Protein AF-A0A412G797-F1 (afdb_monomer)

Radius of gyration: 27.98 Å; Cα contacts (8 Å, |Δi|>4): 120; chains: 1; bounding box: 58×28×75 Å

Organism: NCBI:txid310298

Secondary structure (DSSP, 8-state):
--SSSGGGG----HHHHHHHHHHHHHHHHTTTEEEHHHHHHHHHHHHGGG--HHHHHIIIIIIIIIIT--EEEETTEEEE-HHHHHHHH-TTHHHHHHHHHHHHHHHHHHHHHHHHHHHHHHHHHHHHHHHHHHHHHSTT-HHHHHHHHHHHHHHHHHHHSHHHHHHHHHHTT--

Sequence (175 aa):
MKMRTIFIYMLLDDLKIKICNDALSYIHRNDDYVRESTLDDYLEKIYKEQYSRKMSYTILDTILIKRYQLIERIGNNITLTHKGIEVACSTDGIKGYIEDLRQKVIDDKKIAKLKIRSTTAATIASVVGVISFFINITSGNNKIKYIFCFIGAFILGVLLSDPAKNLVKRLLKEE

Structure (mmCIF, N/CA/C/O backbone):
data_AF-A0A412G797-F1
#
_entry.id   AF-A0A412G797-F1
#
loop_
_atom_site.group_PDB
_atom_site.id
_atom_site.type_symbol
_atom_site.label_atom_id
_atom_site.label_alt_id
_atom_site.label_comp_id
_atom_site.label_asym_id
_atom_site.label_entity_id
_atom_site.label_seq_id
_atom_site.pdbx_PDB_ins_code
_atom_site.Cartn_x
_atom_site.Cartn_y
_atom_site.Cartn_z
_atom_site.occupancy
_atom_site.B_iso_or_equiv
_atom_site.auth_seq_id
_atom_site.auth_comp_id
_atom_site.auth_asym_id
_atom_site.auth_atom_id
_atom_site.pdbx_PDB_model_num
ATOM 1 N N . MET A 1 1 ? -19.466 -10.520 8.313 1.00 43.00 1 MET A N 1
ATOM 2 C CA . MET A 1 1 ? -18.381 -9.629 7.835 1.00 43.00 1 MET A CA 1
ATOM 3 C C . MET A 1 1 ? -17.119 -9.757 8.710 1.00 43.00 1 MET A C 1
ATOM 5 O O . MET A 1 1 ? -16.758 -8.824 9.412 1.00 43.00 1 MET A O 1
ATOM 9 N N . LYS A 1 2 ? -16.479 -10.941 8.762 1.00 39.00 2 LYS A N 1
ATOM 10 C CA . LYS A 1 2 ? -15.423 -11.238 9.766 1.00 39.00 2 LYS A CA 1
ATOM 11 C C . LYS A 1 2 ? -14.168 -11.960 9.246 1.00 39.00 2 LYS A C 1
ATOM 13 O O . LYS A 1 2 ? -13.271 -12.201 10.038 1.00 39.00 2 LYS A O 1
ATOM 18 N N . MET A 1 3 ? -14.072 -12.251 7.947 1.00 31.78 3 MET A N 1
ATOM 19 C CA . MET A 1 3 ? -12.911 -12.957 7.372 1.00 31.78 3 MET A CA 1
ATOM 20 C C . MET A 1 3 ? -12.169 -12.193 6.265 1.00 31.78 3 MET A C 1
ATOM 22 O O . MET A 1 3 ? -11.087 -12.609 5.876 1.00 31.78 3 MET A O 1
ATOM 26 N N . ARG A 1 4 ? -12.690 -11.057 5.776 1.00 39.12 4 ARG A N 1
ATOM 27 C CA . ARG A 1 4 ? -12.034 -10.304 4.686 1.00 39.12 4 ARG A CA 1
ATOM 28 C C . ARG A 1 4 ? -10.917 -9.370 5.159 1.00 39.12 4 ARG A C 1
ATOM 30 O O . ARG A 1 4 ? -9.999 -9.104 4.402 1.00 39.12 4 ARG A O 1
ATOM 37 N N . THR A 1 5 ? -10.939 -8.929 6.416 1.00 41.84 5 THR A N 1
ATOM 38 C CA . THR A 1 5 ? -9.941 -7.978 6.940 1.00 41.84 5 THR A CA 1
ATOM 39 C C . THR A 1 5 ? -8.617 -8.644 7.338 1.00 41.84 5 THR A C 1
ATOM 41 O O . THR A 1 5 ? -7.605 -7.966 7.453 1.00 41.84 5 THR A O 1
ATOM 44 N N . ILE A 1 6 ? -8.591 -9.970 7.531 1.00 42.91 6 ILE A N 1
ATOM 45 C CA . ILE A 1 6 ? -7.369 -10.699 7.925 1.00 42.91 6 ILE A CA 1
ATOM 46 C C . ILE A 1 6 ? -6.486 -11.014 6.702 1.00 42.91 6 ILE A C 1
ATOM 48 O O . ILE A 1 6 ? -5.271 -11.099 6.829 1.00 42.91 6 ILE A O 1
ATOM 52 N N . PHE A 1 7 ? -7.065 -11.066 5.498 1.00 40.25 7 PHE A N 1
ATOM 53 C CA . PHE A 1 7 ? -6.335 -11.273 4.239 1.00 40.25 7 PHE A CA 1
ATOM 54 C C . PHE A 1 7 ? -5.702 -9.992 3.655 1.00 40.25 7 PHE A C 1
ATOM 56 O O . PHE A 1 7 ? -5.125 -10.031 2.571 1.00 40.25 7 PHE A O 1
ATOM 63 N N . ILE A 1 8 ? -5.791 -8.851 4.354 1.00 44.06 8 ILE A N 1
ATOM 64 C CA . ILE A 1 8 ? -5.314 -7.540 3.864 1.00 44.06 8 ILE A CA 1
ATOM 65 C C . ILE A 1 8 ? -3.778 -7.458 3.783 1.00 44.06 8 ILE A C 1
ATOM 67 O O . ILE A 1 8 ? -3.243 -6.567 3.126 1.00 44.06 8 ILE A O 1
ATOM 71 N N . TYR A 1 9 ? -3.049 -8.434 4.326 1.00 47.03 9 TYR A N 1
ATOM 72 C CA . TYR A 1 9 ? -1.589 -8.501 4.256 1.00 47.03 9 TYR A CA 1
ATOM 73 C C . TYR A 1 9 ? -1.121 -9.889 3.818 1.00 47.03 9 TYR A C 1
ATOM 75 O O . TYR A 1 9 ? -0.424 -10.578 4.554 1.00 47.03 9 TYR A O 1
ATOM 83 N N . MET 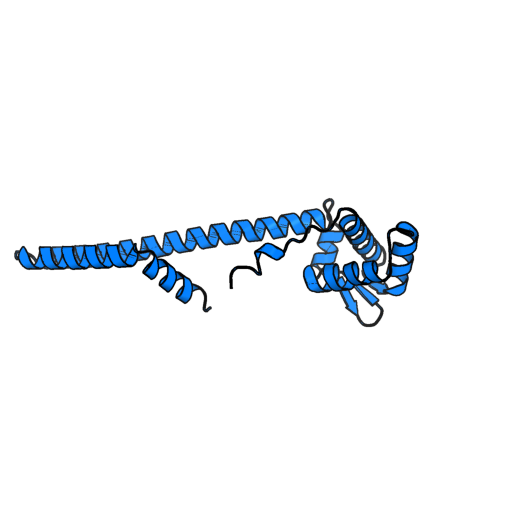A 1 10 ? -1.478 -10.312 2.599 1.00 50.41 10 MET A N 1
ATOM 84 C CA . MET A 1 10 ? -0.587 -11.233 1.886 1.00 50.41 10 MET A CA 1
ATOM 85 C C . MET A 1 10 ? 0.749 -10.493 1.770 1.00 50.41 10 MET A C 1
ATOM 87 O O . MET A 1 10 ? 0.810 -9.487 1.051 1.00 50.41 10 MET A O 1
ATOM 91 N N . LEU A 1 11 ? 1.722 -10.911 2.591 1.00 56.75 11 LEU A N 1
ATOM 92 C CA . LEU A 1 11 ? 3.104 -10.444 2.582 1.00 56.75 11 LEU A CA 1
ATOM 93 C C . LEU A 1 11 ? 3.553 -10.432 1.125 1.00 56.75 11 LEU A C 1
ATOM 95 O O . LEU A 1 11 ? 3.518 -11.466 0.455 1.00 56.75 11 LEU A O 1
ATOM 99 N N . LEU A 1 12 ? 3.885 -9.247 0.616 1.00 68.56 12 LEU A N 1
ATOM 100 C CA . LEU A 1 12 ? 4.684 -9.187 -0.595 1.00 68.56 12 LEU A CA 1
ATOM 101 C C . LEU A 1 12 ? 5.954 -9.980 -0.289 1.00 68.56 12 LEU A C 1
ATOM 103 O O . LEU A 1 12 ? 6.556 -9.782 0.766 1.00 68.56 12 LEU A O 1
ATOM 107 N N . ASP A 1 13 ? 6.300 -10.921 -1.162 1.00 79.88 13 ASP A N 1
ATOM 108 C CA . ASP A 1 13 ? 7.604 -11.564 -1.072 1.00 79.88 13 ASP A CA 1
ATOM 109 C C . ASP A 1 13 ? 8.701 -10.500 -1.250 1.00 79.88 13 ASP A C 1
ATOM 111 O O . ASP A 1 13 ? 8.474 -9.434 -1.835 1.00 79.88 13 ASP A O 1
ATOM 115 N N . ASP A 1 14 ? 9.894 -10.774 -0.721 1.00 82.94 14 ASP A N 1
ATOM 116 C CA . ASP A 1 14 ? 10.999 -9.808 -0.738 1.00 82.94 14 ASP A CA 1
ATOM 117 C C . ASP A 1 14 ? 11.336 -9.340 -2.161 1.00 82.94 14 ASP A C 1
ATOM 119 O O . ASP A 1 14 ? 11.735 -8.194 -2.370 1.00 82.94 14 ASP A O 1
ATOM 123 N N . LEU A 1 15 ? 11.123 -10.207 -3.156 1.00 85.75 15 LEU A N 1
ATOM 124 C CA . LEU A 1 15 ? 11.290 -9.879 -4.567 1.00 85.75 15 LEU A CA 1
ATOM 125 C C . LEU A 1 15 ? 10.287 -8.811 -5.027 1.00 85.75 15 LEU A C 1
ATOM 127 O O . LEU A 1 15 ? 10.696 -7.803 -5.597 1.00 85.75 15 LEU A O 1
ATOM 131 N N . LYS A 1 16 ? 8.987 -8.975 -4.757 1.00 87.38 16 LYS A N 1
ATOM 132 C CA . LYS A 1 16 ? 7.970 -7.970 -5.101 1.00 87.38 16 LYS A CA 1
ATOM 133 C C . LYS A 1 16 ? 8.209 -6.657 -4.377 1.00 87.38 16 LYS A C 1
ATOM 135 O O . LYS A 1 16 ? 7.978 -5.617 -4.981 1.00 87.38 16 LYS A O 1
ATOM 140 N N . ILE A 1 17 ? 8.669 -6.686 -3.123 1.00 88.19 17 ILE A N 1
ATOM 141 C CA . ILE A 1 17 ? 9.018 -5.463 -2.382 1.00 88.19 17 ILE A CA 1
ATOM 142 C C . ILE A 1 17 ? 10.139 -4.713 -3.107 1.00 88.19 17 ILE A C 1
ATOM 144 O O . ILE A 1 17 ? 9.998 -3.518 -3.358 1.00 88.19 17 ILE A O 1
ATOM 148 N N . LYS A 1 18 ? 11.213 -5.414 -3.492 1.00 89.31 18 LYS A N 1
ATOM 149 C CA . LYS A 1 18 ? 12.323 -4.817 -4.249 1.00 89.31 18 LYS A CA 1
ATOM 150 C C . LYS A 1 18 ? 11.856 -4.233 -5.578 1.00 89.31 18 LYS A C 1
ATOM 152 O O . LYS A 1 18 ? 12.109 -3.064 -5.840 1.00 89.31 18 LYS A O 1
ATOM 157 N N . ILE A 1 19 ? 11.092 -4.997 -6.358 1.00 90.69 19 ILE A N 1
ATOM 158 C CA . ILE A 1 19 ? 10.574 -4.528 -7.648 1.00 90.69 19 ILE A CA 1
ATOM 159 C C . ILE A 1 19 ? 9.649 -3.312 -7.469 1.00 90.69 19 ILE A C 1
ATOM 161 O O . ILE A 1 19 ? 9.728 -2.373 -8.253 1.00 90.69 19 ILE A O 1
ATOM 165 N N . CYS A 1 20 ? 8.788 -3.294 -6.445 1.00 91.56 20 CYS A N 1
ATOM 166 C CA . CYS A 1 20 ? 7.939 -2.135 -6.153 1.00 91.56 20 CYS A CA 1
ATOM 167 C C . CYS A 1 20 ? 8.777 -0.893 -5.830 1.00 91.56 20 CYS A C 1
ATOM 169 O O . CYS A 1 20 ? 8.499 0.177 -6.362 1.00 91.56 20 CYS A O 1
ATOM 171 N N . ASN A 1 21 ? 9.800 -1.031 -4.982 1.00 92.00 21 ASN A N 1
ATOM 172 C CA . ASN A 1 21 ? 10.685 0.079 -4.631 1.00 92.00 21 ASN A CA 1
ATOM 173 C C . ASN A 1 21 ? 11.451 0.602 -5.849 1.00 92.00 21 ASN A C 1
ATOM 175 O O . ASN A 1 21 ? 11.522 1.815 -6.042 1.00 92.00 21 ASN A O 1
ATOM 179 N N . ASP A 1 22 ? 11.971 -0.288 -6.693 1.00 92.62 22 ASP A N 1
ATOM 180 C CA . ASP A 1 22 ? 12.676 0.107 -7.913 1.00 92.62 22 ASP A CA 1
ATOM 181 C C . ASP A 1 22 ? 11.737 0.773 -8.916 1.00 92.62 22 ASP A C 1
ATOM 183 O O . ASP A 1 22 ? 12.110 1.769 -9.530 1.00 92.62 22 ASP A O 1
ATOM 187 N N . ALA A 1 23 ? 10.501 0.283 -9.044 1.00 92.38 23 ALA A N 1
ATOM 188 C CA . ALA A 1 23 ? 9.498 0.895 -9.904 1.00 92.38 23 ALA A CA 1
ATOM 189 C C . ALA A 1 23 ? 9.149 2.316 -9.443 1.00 92.38 23 ALA A C 1
ATOM 191 O O . ALA A 1 23 ? 9.199 3.250 -10.240 1.00 92.38 23 ALA A O 1
ATOM 192 N N . LEU A 1 24 ? 8.851 2.496 -8.152 1.00 93.69 24 LEU A N 1
ATOM 193 C CA . LEU A 1 24 ? 8.555 3.808 -7.570 1.00 93.69 24 LEU A CA 1
ATOM 194 C C . LEU A 1 24 ? 9.749 4.760 -7.708 1.00 93.69 24 LEU A C 1
ATOM 196 O O . LEU A 1 24 ? 9.582 5.893 -8.149 1.00 93.69 24 LEU A O 1
ATOM 200 N N . SER A 1 25 ? 10.960 4.278 -7.415 1.00 93.31 25 SER A N 1
ATOM 201 C CA . SER A 1 25 ? 12.196 5.056 -7.560 1.00 93.31 25 SER A CA 1
ATOM 202 C C . SER A 1 25 ? 12.451 5.463 -9.008 1.00 93.31 25 SER A C 1
ATOM 204 O O . SER A 1 25 ? 12.901 6.577 -9.267 1.00 93.31 25 SER A O 1
ATOM 206 N N . TYR A 1 26 ? 12.188 4.566 -9.960 1.00 93.56 26 TYR A N 1
ATOM 207 C CA . TYR A 1 26 ? 12.363 4.845 -11.378 1.00 93.56 26 TYR A CA 1
ATOM 208 C C . TYR A 1 26 ? 11.383 5.912 -11.853 1.00 93.56 26 TYR A C 1
ATOM 210 O O . TYR A 1 26 ? 11.809 6.866 -12.497 1.00 93.56 26 TYR A O 1
ATOM 218 N N . ILE A 1 27 ? 10.099 5.792 -11.504 1.00 92.81 27 ILE A N 1
ATOM 219 C CA . ILE A 1 27 ? 9.092 6.797 -11.865 1.00 92.81 27 ILE A CA 1
ATOM 220 C C . ILE A 1 27 ? 9.469 8.153 -11.255 1.00 92.81 27 ILE A C 1
ATOM 222 O O . ILE A 1 27 ? 9.494 9.149 -11.972 1.00 92.81 27 ILE A O 1
ATOM 226 N N . HIS A 1 28 ? 9.873 8.172 -9.980 1.00 93.12 28 HIS A N 1
ATOM 227 C CA . HIS A 1 28 ? 10.252 9.406 -9.294 1.00 93.12 28 HIS A CA 1
ATOM 228 C C . HIS A 1 28 ? 11.451 10.119 -9.930 1.00 93.12 28 HIS A C 1
ATOM 230 O O . HIS A 1 28 ? 11.458 11.334 -10.093 1.00 93.12 28 HIS A O 1
ATOM 236 N N . ARG A 1 29 ? 12.468 9.359 -10.355 1.00 92.25 29 ARG A N 1
ATOM 237 C CA . ARG A 1 29 ? 13.657 9.913 -11.028 1.00 92.25 29 ARG A CA 1
ATOM 238 C C . ARG A 1 29 ? 13.391 10.422 -12.446 1.00 92.25 29 ARG A C 1
ATOM 240 O O . ARG A 1 29 ? 14.274 11.059 -13.010 1.00 92.25 29 ARG A O 1
ATOM 247 N N . ASN A 1 30 ? 12.238 10.104 -13.029 1.00 91.81 30 ASN A N 1
ATOM 248 C CA . ASN A 1 30 ? 11.842 10.511 -14.377 1.00 91.81 30 ASN A CA 1
ATOM 249 C C . ASN A 1 30 ? 10.623 11.450 -14.314 1.00 91.81 30 ASN A C 1
ATOM 251 O O . ASN A 1 30 ? 9.644 11.253 -15.034 1.00 91.81 30 ASN A O 1
ATOM 255 N N . ASP A 1 31 ? 10.684 12.441 -13.420 1.00 86.25 31 ASP A N 1
ATOM 256 C CA . ASP A 1 31 ? 9.694 13.517 -13.263 1.00 86.25 31 ASP A CA 1
ATOM 257 C C . ASP A 1 31 ? 8.255 13.030 -13.021 1.00 86.25 31 ASP A C 1
ATOM 259 O O . ASP A 1 31 ? 7.285 13.610 -13.510 1.00 86.25 31 ASP A O 1
ATOM 263 N N . ASP A 1 32 ? 8.115 11.930 -12.277 1.00 84.25 32 ASP A N 1
ATOM 264 C CA . ASP A 1 32 ? 6.838 11.326 -11.896 1.00 84.25 32 ASP A CA 1
ATOM 265 C C . ASP A 1 32 ? 5.916 10.975 -13.085 1.00 84.25 32 ASP A C 1
ATOM 267 O O . ASP A 1 32 ? 4.711 10.805 -12.895 1.00 84.25 32 ASP A O 1
ATOM 271 N N . TYR A 1 33 ? 6.438 10.843 -14.312 1.00 88.00 33 TYR A N 1
ATOM 272 C CA . TYR A 1 33 ? 5.627 10.565 -15.502 1.00 88.00 33 TYR A CA 1
ATOM 273 C C . TYR A 1 33 ? 6.357 9.687 -16.523 1.00 88.00 33 TYR A C 1
ATOM 275 O O . TYR A 1 33 ? 7.197 10.139 -17.299 1.00 88.00 33 TYR A O 1
ATOM 283 N N . VAL A 1 34 ? 6.004 8.401 -16.560 1.00 93.12 34 VAL A N 1
ATOM 284 C CA . VAL A 1 34 ? 6.744 7.385 -17.323 1.00 93.12 34 VAL A CA 1
ATOM 285 C C . VAL A 1 34 ? 5.805 6.523 -18.159 1.00 93.12 34 VAL A C 1
ATOM 287 O O . VAL A 1 34 ? 4.761 6.093 -17.681 1.00 93.12 34 VAL A O 1
ATOM 290 N N . ARG A 1 35 ? 6.186 6.197 -19.402 1.00 93.38 35 ARG A N 1
ATOM 291 C CA . ARG A 1 35 ? 5.466 5.190 -20.207 1.00 93.38 35 ARG A CA 1
ATOM 292 C C . ARG A 1 35 ? 5.554 3.813 -19.558 1.00 93.38 35 ARG A C 1
ATOM 294 O O . ARG A 1 35 ? 6.653 3.346 -19.270 1.00 93.38 35 ARG A O 1
ATOM 301 N N . GLU A 1 36 ? 4.425 3.121 -19.437 1.00 90.38 36 GLU A N 1
ATOM 302 C CA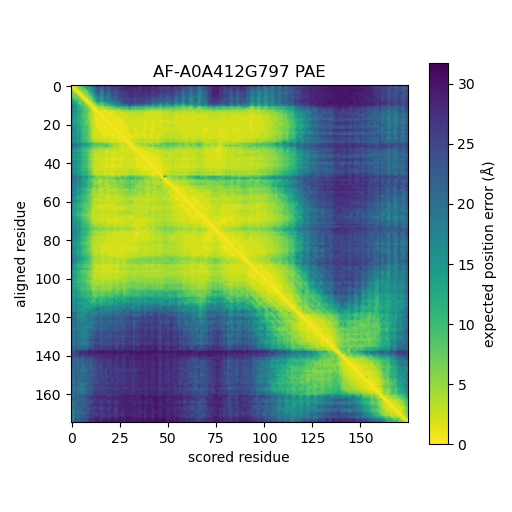 . GLU A 1 36 ? 4.358 1.783 -18.833 1.00 90.38 36 GLU A CA 1
ATOM 303 C C . GLU A 1 36 ? 5.322 0.796 -19.497 1.00 90.38 36 GLU A C 1
ATOM 305 O O . GLU A 1 36 ? 6.068 0.116 -18.803 1.00 90.38 36 GLU A O 1
ATOM 310 N N . SER A 1 37 ? 5.403 0.804 -20.831 1.00 90.12 37 SER A N 1
ATOM 311 C CA . SER A 1 37 ? 6.342 -0.050 -21.567 1.00 90.12 37 SER A CA 1
ATOM 312 C C . SER A 1 37 ? 7.802 0.219 -21.194 1.00 90.12 37 SER A C 1
ATOM 314 O O . SER A 1 37 ? 8.596 -0.703 -21.100 1.00 90.12 37 SER A O 1
ATOM 316 N N . THR A 1 38 ? 8.163 1.481 -20.954 1.00 91.75 38 THR A N 1
ATOM 317 C CA . THR A 1 38 ? 9.530 1.863 -20.576 1.00 91.75 38 THR A CA 1
ATOM 318 C C . THR A 1 38 ? 9.859 1.418 -19.152 1.00 91.75 38 THR A C 1
ATOM 320 O O . THR A 1 38 ? 10.982 0.991 -18.888 1.00 91.75 38 THR A O 1
ATOM 323 N N . LEU A 1 39 ? 8.882 1.482 -18.244 1.00 91.00 39 LEU A N 1
ATOM 324 C CA . LEU A 1 39 ? 9.024 0.940 -16.897 1.00 91.00 39 LEU A CA 1
ATOM 325 C C . LEU A 1 39 ? 9.148 -0.592 -16.922 1.00 91.00 39 LEU A C 1
ATOM 327 O O . LEU A 1 39 ? 10.010 -1.142 -16.241 1.00 91.00 39 LEU A O 1
ATOM 331 N N . ASP A 1 40 ? 8.334 -1.269 -17.730 1.00 89.62 40 ASP A N 1
ATOM 332 C CA . ASP A 1 40 ? 8.397 -2.721 -17.906 1.00 89.62 40 ASP A CA 1
ATOM 333 C C . ASP A 1 40 ? 9.751 -3.167 -18.468 1.00 89.62 40 ASP A C 1
ATOM 335 O O . ASP A 1 40 ? 10.377 -4.055 -17.892 1.00 89.62 40 ASP A O 1
ATOM 339 N N . ASP A 1 41 ? 10.251 -2.505 -19.517 1.00 90.62 41 ASP A N 1
ATOM 340 C CA . ASP A 1 41 ? 11.567 -2.789 -20.105 1.00 90.62 41 ASP A CA 1
ATOM 341 C C . ASP A 1 41 ? 12.698 -2.610 -19.073 1.00 90.62 41 ASP A C 1
ATOM 343 O O . ASP A 1 41 ? 13.652 -3.395 -19.017 1.00 90.62 41 ASP A O 1
ATOM 347 N N . TYR A 1 42 ? 12.602 -1.576 -18.229 1.00 91.81 42 TYR A N 1
ATOM 348 C CA . TYR A 1 42 ? 13.555 -1.322 -17.148 1.00 91.81 42 TYR A CA 1
ATOM 349 C C . TYR A 1 42 ? 13.551 -2.449 -16.107 1.00 91.81 42 TYR A C 1
ATOM 351 O O . TYR A 1 42 ? 14.614 -2.970 -15.752 1.00 91.81 42 TYR A O 1
ATOM 359 N N . LEU A 1 43 ? 12.368 -2.856 -15.644 1.00 91.19 43 LEU A N 1
ATOM 360 C CA . LEU A 1 43 ? 12.228 -3.918 -14.650 1.00 91.19 43 LEU A CA 1
ATOM 361 C C . LEU A 1 43 ? 12.639 -5.281 -15.222 1.00 91.19 43 LEU A C 1
ATOM 363 O O . LEU A 1 43 ? 13.355 -6.030 -14.556 1.00 91.19 43 LEU A O 1
ATOM 367 N N . GLU A 1 44 ? 12.286 -5.581 -16.471 1.00 90.12 44 GLU A N 1
ATOM 368 C CA . GLU A 1 44 ? 12.711 -6.800 -17.165 1.00 90.12 44 GLU A CA 1
ATOM 369 C C . GLU A 1 44 ? 14.237 -6.860 -17.310 1.00 90.12 44 GLU A C 1
ATOM 371 O O . GLU A 1 44 ? 14.846 -7.909 -17.092 1.00 90.12 44 GLU A O 1
ATOM 376 N N . LYS A 1 45 ? 14.899 -5.729 -17.576 1.00 90.69 45 LYS A N 1
ATOM 377 C CA . LYS A 1 45 ? 16.364 -5.673 -17.673 1.00 90.69 45 LYS A CA 1
ATOM 378 C C . LYS A 1 45 ? 17.070 -5.992 -16.352 1.00 90.69 45 LYS A C 1
ATOM 380 O O . LYS A 1 45 ? 18.128 -6.628 -16.379 1.00 90.69 45 LYS A O 1
ATOM 385 N N . ILE A 1 46 ? 16.518 -5.545 -15.223 1.00 91.19 46 ILE A N 1
ATOM 386 C CA . ILE A 1 46 ? 17.103 -5.752 -13.886 1.00 91.19 46 ILE A CA 1
ATOM 387 C C . ILE A 1 46 ? 16.804 -7.157 -13.367 1.00 91.19 46 ILE A C 1
ATOM 389 O O . ILE A 1 46 ? 17.686 -7.814 -12.816 1.00 91.19 46 ILE A O 1
ATOM 393 N N . TYR A 1 47 ? 15.574 -7.624 -13.561 1.00 88.25 47 TYR A N 1
ATOM 394 C CA . TYR A 1 47 ? 15.065 -8.821 -12.900 1.00 88.25 47 TYR A CA 1
ATOM 395 C C . TYR A 1 47 ? 14.949 -10.045 -13.820 1.00 88.25 47 TYR A C 1
ATOM 397 O O . TYR A 1 47 ? 14.707 -11.136 -13.309 1.00 88.25 47 TYR A O 1
ATOM 405 N N . LYS A 1 48 ? 15.170 -9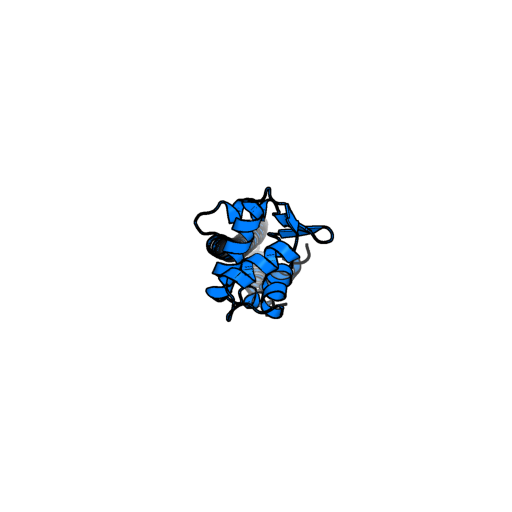.893 -15.136 1.00 81.88 48 LYS A N 1
ATOM 406 C CA . LYS A 1 48 ? 15.281 -10.939 -16.176 1.00 81.88 48 LYS A CA 1
ATOM 407 C C . LYS A 1 48 ? 14.479 -12.212 -15.879 1.00 81.88 48 LYS A C 1
ATOM 409 O O . LYS A 1 48 ? 13.269 -12.231 -16.041 1.00 81.88 48 LYS A O 1
ATOM 414 N N . GLU A 1 49 ? 15.155 -13.266 -15.410 1.00 79.75 49 GLU A N 1
ATOM 415 C CA . GLU A 1 49 ? 14.608 -14.612 -15.176 1.00 79.75 49 GLU A CA 1
ATOM 416 C C . GLU A 1 49 ? 13.534 -14.667 -14.077 1.00 79.75 49 GLU A C 1
ATOM 418 O O . GLU A 1 49 ? 12.725 -15.591 -14.035 1.00 79.75 49 GLU A O 1
ATOM 423 N N . GLN A 1 50 ? 13.510 -13.676 -13.186 1.00 79.62 50 GLN A N 1
ATOM 424 C CA . GLN A 1 50 ? 12.559 -13.562 -12.079 1.00 79.62 50 GLN A CA 1
ATOM 425 C C . GLN A 1 50 ? 11.377 -12.646 -12.422 1.00 79.62 50 GLN A C 1
ATOM 427 O O . GLN A 1 50 ? 10.381 -12.614 -11.692 1.00 79.62 50 GLN A O 1
ATOM 432 N N . TYR A 1 51 ? 11.468 -11.904 -13.530 1.00 79.81 51 TYR A N 1
ATOM 433 C CA . TYR A 1 51 ? 10.439 -10.979 -13.979 1.00 79.81 51 TYR A CA 1
ATOM 434 C C . TYR A 1 51 ? 9.687 -11.557 -15.166 1.00 79.81 51 TYR A C 1
ATOM 436 O O . TYR A 1 51 ? 10.234 -11.813 -16.230 1.00 79.81 51 TYR A O 1
ATOM 444 N N . SER A 1 52 ? 8.388 -11.760 -14.982 1.00 80.56 52 SER A N 1
ATOM 445 C CA . SER A 1 52 ? 7.492 -12.151 -16.065 1.00 80.56 52 SER A CA 1
ATOM 446 C C . SER A 1 52 ? 6.489 -11.039 -16.324 1.00 80.56 52 SER A C 1
ATOM 448 O O . SER A 1 52 ? 6.135 -10.293 -15.413 1.00 80.56 52 SER A O 1
ATOM 450 N N . ARG A 1 53 ? 5.913 -10.990 -17.528 1.00 74.75 53 ARG A N 1
ATOM 451 C CA . ARG A 1 53 ? 4.791 -10.076 -17.822 1.00 74.75 53 ARG A CA 1
ATOM 452 C C . ARG A 1 53 ? 3.626 -10.224 -16.837 1.00 74.75 53 ARG A C 1
ATOM 454 O O . ARG A 1 53 ? 2.981 -9.249 -16.469 1.00 74.75 53 ARG A O 1
ATOM 461 N N . LYS A 1 54 ? 3.378 -11.445 -16.349 1.00 81.69 54 LYS A N 1
ATOM 462 C CA . LYS A 1 54 ? 2.377 -11.700 -15.302 1.00 81.69 54 LYS A CA 1
ATOM 463 C C . LYS A 1 54 ? 2.763 -11.047 -13.968 1.00 81.69 54 LYS A C 1
ATOM 465 O O . LYS A 1 54 ? 1.890 -10.559 -13.249 1.00 81.69 54 LYS A O 1
ATOM 470 N N . MET A 1 55 ? 4.055 -11.039 -13.638 1.00 79.56 55 MET A N 1
ATOM 471 C CA . MET A 1 55 ? 4.596 -10.357 -12.463 1.00 79.56 55 MET A CA 1
ATOM 472 C C . MET A 1 55 ? 4.474 -8.837 -12.601 1.00 79.56 55 MET A C 1
ATOM 474 O O . MET A 1 55 ? 3.997 -8.215 -11.657 1.00 79.56 55 MET A O 1
ATOM 478 N N . SER A 1 56 ? 4.796 -8.267 -13.772 1.00 81.06 56 SER A N 1
ATOM 479 C CA . SER A 1 56 ? 4.578 -6.839 -14.072 1.00 81.06 56 SER A CA 1
ATOM 480 C C . SER A 1 56 ? 3.140 -6.426 -13.763 1.00 81.06 56 SER A C 1
ATOM 482 O O . SER A 1 56 ? 2.904 -5.602 -12.880 1.00 81.06 56 SER A O 1
ATOM 484 N N . TYR A 1 57 ? 2.165 -7.098 -14.383 1.00 81.56 57 TYR A N 1
ATOM 485 C CA . TYR A 1 57 ? 0.748 -6.802 -14.171 1.00 81.56 57 TYR A CA 1
ATOM 486 C C . TYR A 1 57 ? 0.344 -6.912 -12.693 1.00 81.56 57 TYR A C 1
ATOM 488 O O . TYR A 1 57 ? -0.400 -6.087 -12.165 1.00 81.56 57 TYR A O 1
ATOM 496 N N . THR A 1 58 ? 0.856 -7.924 -11.989 1.00 84.62 58 THR A N 1
ATOM 497 C CA . THR A 1 58 ? 0.583 -8.090 -10.555 1.00 84.62 58 THR A CA 1
ATOM 498 C C . THR A 1 58 ? 1.139 -6.916 -9.743 1.00 84.62 58 THR A C 1
ATOM 500 O O . THR A 1 58 ? 0.489 -6.441 -8.815 1.00 84.62 58 THR A O 1
ATOM 503 N N . ILE A 1 59 ? 2.326 -6.424 -10.084 1.00 86.44 59 ILE A N 1
ATOM 504 C CA . ILE A 1 59 ? 2.984 -5.335 -9.363 1.00 86.44 59 ILE A CA 1
ATOM 505 C C . ILE A 1 59 ? 2.329 -3.995 -9.678 1.00 86.44 59 ILE A C 1
ATOM 507 O O . ILE A 1 59 ? 1.892 -3.307 -8.758 1.00 86.44 59 ILE A O 1
ATOM 511 N N . LEU A 1 60 ? 2.194 -3.645 -10.953 1.00 86.06 60 LEU A N 1
ATOM 512 C CA . LEU A 1 60 ? 1.657 -2.352 -11.357 1.00 86.06 60 LEU A CA 1
ATOM 513 C C . LEU A 1 60 ? 0.158 -2.257 -11.051 1.00 86.06 60 LEU A C 1
ATOM 515 O O . LEU A 1 60 ? -0.263 -1.417 -10.260 1.00 86.06 60 LEU A O 1
ATOM 519 N N . ASP A 1 61 ? -0.654 -3.158 -11.603 1.00 85.62 61 ASP A N 1
ATOM 520 C CA . ASP A 1 61 ? -2.113 -3.053 -11.516 1.00 85.62 61 ASP A CA 1
ATOM 521 C C . ASP A 1 61 ? -2.652 -3.515 -10.157 1.00 85.62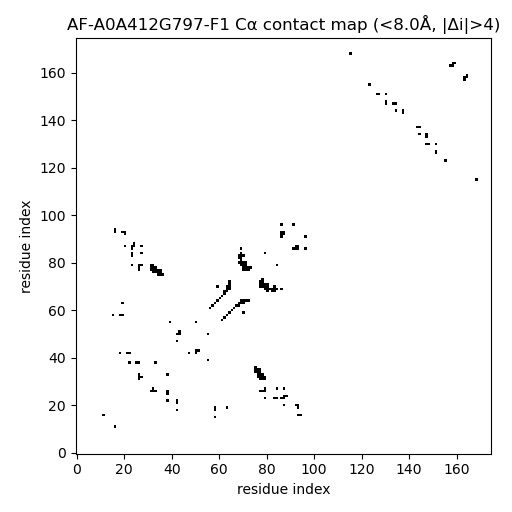 61 ASP A C 1
ATOM 523 O O . ASP A 1 61 ? -3.447 -2.822 -9.519 1.00 85.62 61 ASP A O 1
ATOM 527 N N . THR A 1 62 ? -2.213 -4.677 -9.667 1.00 84.62 62 THR A N 1
ATOM 528 C CA . THR A 1 62 ? -2.797 -5.236 -8.436 1.00 84.62 62 THR A CA 1
ATOM 529 C C . THR A 1 62 ? -2.222 -4.594 -7.175 1.00 84.62 62 THR A C 1
ATOM 531 O O . THR A 1 62 ? -2.977 -4.295 -6.249 1.00 84.62 62 THR A O 1
ATOM 534 N N . ILE A 1 63 ? -0.905 -4.387 -7.109 1.00 86.69 63 ILE A N 1
ATOM 535 C CA . ILE A 1 63 ? -0.235 -3.910 -5.893 1.00 86.69 63 ILE A CA 1
ATOM 536 C C . ILE A 1 63 ? -0.205 -2.379 -5.851 1.00 86.69 63 ILE A C 1
ATOM 538 O O . ILE A 1 63 ? -0.781 -1.790 -4.934 1.00 86.69 63 ILE A O 1
ATOM 542 N N . LEU A 1 64 ? 0.438 -1.735 -6.826 1.00 88.81 64 LEU A N 1
ATOM 543 C CA . LEU A 1 64 ? 0.711 -0.299 -6.776 1.00 88.81 64 LEU A CA 1
ATOM 544 C C . LEU A 1 64 ? -0.524 0.555 -7.096 1.00 88.81 64 LEU A C 1
ATOM 546 O O . LEU A 1 64 ? -0.756 1.528 -6.384 1.00 88.81 64 LEU A O 1
ATOM 550 N N . ILE A 1 65 ? -1.349 0.177 -8.080 1.00 88.69 65 ILE A N 1
ATOM 551 C CA . ILE A 1 65 ? -2.585 0.907 -8.421 1.00 88.69 65 ILE A CA 1
ATOM 552 C C . ILE A 1 65 ? -3.719 0.526 -7.464 1.00 88.69 65 ILE A C 1
ATOM 554 O O . ILE A 1 65 ? -4.197 1.350 -6.688 1.00 88.69 65 ILE A O 1
ATOM 558 N N . LYS A 1 66 ? -4.180 -0.730 -7.497 1.00 86.94 66 LYS A N 1
ATOM 559 C CA . LYS A 1 66 ? -5.442 -1.105 -6.836 1.00 86.94 66 LYS A CA 1
ATOM 560 C C . LYS A 1 66 ? -5.339 -1.205 -5.321 1.00 86.94 66 LYS A C 1
ATOM 562 O O . LYS A 1 66 ? -6.266 -0.803 -4.622 1.00 86.94 66 LYS A O 1
ATOM 567 N N . ARG A 1 67 ? -4.258 -1.794 -4.804 1.00 84.19 67 ARG A N 1
ATOM 568 C CA . ARG A 1 67 ? -4.156 -2.113 -3.373 1.00 84.19 67 ARG A CA 1
ATOM 569 C C . ARG A 1 67 ? -3.620 -0.955 -2.548 1.00 84.19 67 ARG A C 1
ATOM 571 O O . ARG A 1 67 ? -4.186 -0.675 -1.495 1.00 84.19 67 ARG A O 1
ATOM 578 N N . TYR A 1 68 ? -2.538 -0.327 -2.998 1.00 86.81 68 TYR A N 1
ATOM 579 C CA . TYR A 1 68 ? -1.872 0.733 -2.240 1.00 86.81 68 TYR A CA 1
ATOM 580 C C . TYR A 1 68 ? -2.067 2.134 -2.826 1.00 86.81 68 TYR A C 1
ATOM 582 O O . TYR A 1 68 ? -1.796 3.101 -2.119 1.00 86.81 68 TYR A O 1
ATOM 590 N N . GLN A 1 69 ? -2.587 2.259 -4.055 1.00 91.25 69 GLN A N 1
ATOM 591 C CA . GLN A 1 69 ? -2.858 3.548 -4.710 1.00 91.25 69 GLN A CA 1
ATOM 592 C C . GLN A 1 69 ? -1.636 4.484 -4.702 1.00 91.25 69 GLN A C 1
ATOM 594 O O . GLN A 1 69 ? -1.743 5.682 -4.439 1.00 91.25 69 GLN A O 1
ATOM 599 N N . LEU A 1 70 ? -0.452 3.913 -4.928 1.00 93.06 70 LEU A N 1
ATOM 600 C CA . LEU A 1 70 ? 0.823 4.632 -4.972 1.00 93.06 70 LEU A CA 1
ATOM 601 C C . LEU A 1 70 ? 1.113 5.178 -6.367 1.00 93.06 70 LEU A C 1
ATOM 603 O O . LEU A 1 70 ? 1.833 6.159 -6.500 1.00 93.06 70 LEU A O 1
ATOM 607 N N . ILE A 1 71 ? 0.546 4.558 -7.399 1.00 93.56 71 ILE A N 1
ATOM 608 C CA . ILE A 1 71 ? 0.677 5.013 -8.781 1.00 93.56 71 ILE A CA 1
ATOM 609 C C . ILE A 1 71 ? -0.700 5.106 -9.432 1.00 93.56 71 ILE A C 1
ATOM 611 O O . ILE A 1 71 ? -1.630 4.392 -9.050 1.00 93.56 71 ILE A O 1
ATOM 615 N N . GLU A 1 72 ? -0.802 5.943 -10.453 1.00 93.25 72 GLU A N 1
ATOM 616 C CA . GLU A 1 72 ? -1.978 6.097 -11.301 1.00 93.25 72 GLU A CA 1
ATOM 617 C C . GLU A 1 72 ? -1.602 5.880 -12.763 1.00 93.25 72 GLU A C 1
ATOM 619 O O . GLU A 1 72 ? -0.517 6.259 -13.205 1.00 93.25 72 GLU A O 1
ATOM 624 N N . ARG A 1 73 ? -2.509 5.262 -13.525 1.00 92.00 73 ARG A N 1
ATOM 625 C CA . ARG A 1 73 ? -2.345 5.062 -14.967 1.00 92.00 73 ARG A CA 1
ATOM 626 C C . ARG A 1 73 ? -3.149 6.117 -15.722 1.00 92.00 73 ARG A C 1
ATOM 628 O O . ARG A 1 73 ? -4.368 6.183 -15.582 1.00 92.00 73 ARG A O 1
ATOM 635 N N . ILE A 1 74 ? -2.470 6.889 -16.565 1.00 90.81 74 ILE A N 1
ATOM 636 C CA . ILE A 1 74 ? -3.048 7.907 -17.447 1.00 90.81 74 ILE A CA 1
ATOM 637 C C . ILE A 1 74 ? -2.726 7.514 -18.892 1.00 90.81 74 ILE A C 1
ATOM 639 O O . ILE A 1 74 ? -1.639 7.776 -19.410 1.00 90.81 74 ILE A O 1
ATOM 643 N N . GLY A 1 75 ? -3.675 6.842 -19.549 1.00 89.62 75 GLY A N 1
ATOM 644 C CA . GLY A 1 75 ? -3.450 6.251 -20.870 1.00 89.62 75 GLY A CA 1
ATOM 645 C C . GLY A 1 75 ? -2.352 5.186 -20.817 1.00 89.62 75 GLY A C 1
ATOM 646 O O . GLY A 1 75 ? -2.473 4.218 -20.072 1.00 89.62 75 GLY A O 1
ATOM 647 N N . ASN A 1 76 ? -1.280 5.389 -21.588 1.00 90.06 76 ASN A N 1
ATOM 648 C CA . ASN A 1 76 ? -0.105 4.505 -21.610 1.00 90.06 76 ASN A CA 1
ATOM 649 C C . ASN A 1 76 ? 1.001 4.944 -20.632 1.00 90.06 76 ASN A C 1
ATOM 651 O O . ASN A 1 76 ? 2.093 4.374 -20.644 1.00 90.06 76 ASN A O 1
ATOM 655 N N . ASN A 1 77 ? 0.746 5.982 -19.836 1.00 92.06 77 ASN A N 1
ATOM 656 C CA . ASN A 1 77 ? 1.691 6.529 -18.873 1.00 92.06 77 ASN A CA 1
ATOM 657 C C . ASN A 1 77 ? 1.277 6.176 -17.445 1.00 92.06 77 ASN A C 1
ATOM 659 O O . ASN A 1 77 ? 0.102 5.959 -17.149 1.00 92.06 77 ASN A O 1
ATOM 663 N N . ILE A 1 78 ? 2.265 6.143 -16.566 1.00 93.00 78 ILE A N 1
ATOM 664 C CA . ILE A 1 78 ? 2.153 5.895 -15.139 1.00 93.00 78 ILE A CA 1
ATOM 665 C C . ILE A 1 78 ? 2.744 7.102 -14.418 1.00 93.00 78 ILE A C 1
ATOM 667 O O . ILE A 1 78 ? 3.806 7.597 -14.797 1.00 93.00 78 ILE A O 1
ATOM 671 N N . THR A 1 79 ? 2.058 7.553 -13.374 1.00 94.44 79 THR A N 1
ATOM 672 C CA . THR A 1 79 ? 2.491 8.651 -12.509 1.00 94.44 79 THR A CA 1
ATOM 673 C C . THR A 1 79 ? 2.410 8.263 -11.039 1.00 94.44 79 THR A C 1
ATOM 675 O O . THR A 1 79 ? 1.641 7.365 -10.685 1.00 94.44 79 THR A O 1
ATOM 678 N N . LEU A 1 80 ? 3.214 8.893 -10.180 1.00 93.75 80 LEU A N 1
ATOM 679 C CA . LEU A 1 80 ? 3.111 8.702 -8.734 1.00 93.75 80 LEU A CA 1
ATOM 680 C C . LEU A 1 80 ? 1.956 9.526 -8.168 1.00 93.75 80 LEU A C 1
ATOM 682 O O . LEU A 1 80 ? 1.765 10.690 -8.508 1.00 93.75 80 LEU A O 1
ATOM 686 N N . THR A 1 81 ? 1.209 8.939 -7.237 1.00 93.88 81 THR A N 1
ATOM 687 C CA . THR A 1 81 ? 0.299 9.718 -6.390 1.00 93.88 81 THR A CA 1
ATOM 688 C C . THR A 1 81 ? 1.098 10.458 -5.320 1.00 93.88 81 THR A C 1
ATOM 690 O O . THR A 1 81 ? 2.257 10.135 -5.067 1.00 93.88 81 THR A O 1
ATOM 693 N N . HIS A 1 82 ? 0.465 11.382 -4.591 1.00 91.38 82 HIS A N 1
ATOM 694 C CA . HIS A 1 82 ? 1.098 12.024 -3.428 1.00 91.38 82 HIS A CA 1
ATOM 695 C C . HIS A 1 82 ? 1.685 10.998 -2.439 1.00 91.38 82 HIS A C 1
ATOM 697 O O . HIS A 1 82 ? 2.804 11.150 -1.962 1.00 91.38 82 HIS A O 1
ATOM 703 N N . LYS A 1 83 ? 0.954 9.903 -2.185 1.00 91.00 83 LYS A N 1
ATOM 704 C CA . LYS A 1 83 ? 1.432 8.794 -1.344 1.00 91.00 83 LYS A CA 1
ATOM 705 C C . LYS A 1 83 ? 2.591 8.054 -2.009 1.00 91.00 83 LYS A C 1
ATOM 707 O O . LYS A 1 83 ? 3.530 7.666 -1.332 1.00 91.00 83 LYS A O 1
ATOM 712 N N . GLY A 1 84 ? 2.529 7.847 -3.324 1.00 91.19 84 GLY A N 1
ATOM 713 C CA . GLY A 1 84 ? 3.623 7.257 -4.094 1.00 91.19 84 GLY A CA 1
ATOM 714 C C . GLY A 1 84 ? 4.929 8.027 -3.960 1.00 91.19 84 GLY A C 1
ATOM 715 O O . GLY A 1 84 ? 5.962 7.404 -3.733 1.00 91.19 84 GLY A O 1
ATOM 716 N N . ILE A 1 85 ? 4.869 9.359 -4.031 1.00 91.62 85 ILE A N 1
ATOM 717 C CA . ILE A 1 85 ? 6.028 10.249 -3.866 1.00 91.62 85 ILE A CA 1
ATOM 718 C C . ILE A 1 85 ? 6.598 10.129 -2.449 1.00 91.62 85 ILE A C 1
ATOM 720 O O . ILE A 1 85 ? 7.793 9.898 -2.287 1.00 91.62 85 ILE A O 1
ATOM 724 N N . GLU A 1 86 ? 5.751 10.207 -1.416 1.00 92.00 86 GLU A N 1
ATOM 725 C CA . GLU A 1 86 ? 6.184 10.014 -0.022 1.00 92.00 86 GLU A CA 1
ATOM 726 C C . GLU A 1 86 ? 6.900 8.670 0.173 1.00 92.00 86 GLU A C 1
ATOM 728 O O . GLU A 1 86 ? 7.943 8.598 0.824 1.00 92.00 86 GLU A O 1
ATOM 733 N N . VAL A 1 87 ? 6.358 7.602 -0.419 1.00 92.25 87 VAL A N 1
ATOM 734 C CA . VAL A 1 87 ? 6.935 6.258 -0.335 1.00 92.25 87 VAL A CA 1
ATOM 735 C C . VAL A 1 87 ? 8.236 6.147 -1.132 1.00 92.25 87 VAL A C 1
ATOM 737 O O . VAL A 1 87 ? 9.167 5.506 -0.655 1.00 92.25 87 VAL A O 1
ATOM 740 N N . ALA A 1 88 ? 8.334 6.774 -2.307 1.00 90.69 88 ALA A N 1
ATOM 741 C CA . ALA A 1 88 ? 9.549 6.781 -3.124 1.00 90.69 88 ALA A CA 1
ATOM 742 C C . ALA A 1 88 ? 10.702 7.558 -2.461 1.00 90.69 88 ALA A C 1
ATOM 744 O O . ALA A 1 88 ? 11.862 7.173 -2.601 1.00 90.69 88 ALA A O 1
ATOM 745 N N . CYS A 1 89 ? 10.384 8.620 -1.716 1.00 88.44 89 CYS A N 1
ATOM 746 C CA . CYS A 1 89 ? 11.347 9.423 -0.958 1.00 88.44 89 CYS A CA 1
ATOM 747 C C . CYS A 1 89 ? 11.718 8.818 0.407 1.00 88.44 89 CYS A C 1
ATOM 749 O O . CYS A 1 89 ? 12.676 9.267 1.039 1.00 88.44 89 CYS A O 1
ATOM 751 N N . SER A 1 90 ? 10.964 7.827 0.887 1.00 90.06 90 SER A N 1
ATOM 752 C CA . SER A 1 90 ? 11.205 7.180 2.177 1.00 90.06 90 SER A CA 1
ATOM 753 C C . SER A 1 90 ? 12.374 6.197 2.116 1.00 90.06 90 SER A C 1
ATOM 755 O O . SER A 1 90 ? 12.479 5.384 1.198 1.00 90.06 90 SER A O 1
ATOM 757 N N . THR A 1 91 ? 13.211 6.194 3.156 1.00 85.31 91 THR A N 1
ATOM 758 C CA . THR A 1 91 ? 14.293 5.211 3.330 1.00 85.31 91 THR A CA 1
ATOM 759 C C . THR A 1 91 ? 13.775 3.782 3.471 1.00 85.31 91 THR A C 1
ATOM 761 O O . THR A 1 91 ? 14.432 2.841 3.030 1.00 85.31 91 THR A O 1
ATOM 764 N N . ASP A 1 92 ? 12.586 3.615 4.052 1.00 82.50 92 ASP A N 1
ATOM 765 C CA . ASP A 1 92 ? 11.969 2.307 4.297 1.00 82.50 92 ASP A CA 1
ATOM 766 C C . ASP A 1 92 ? 11.075 1.845 3.131 1.00 82.50 92 ASP A C 1
ATOM 768 O O . ASP A 1 92 ? 10.601 0.699 3.104 1.00 82.50 92 ASP A O 1
ATOM 772 N N . GLY A 1 93 ? 10.848 2.729 2.153 1.00 88.31 93 GLY A N 1
ATOM 773 C CA . GLY A 1 93 ? 10.087 2.474 0.936 1.00 88.31 93 GLY A CA 1
ATOM 774 C C . GLY A 1 93 ? 8.697 1.888 1.190 1.00 88.31 93 GLY A C 1
ATOM 775 O O . GLY A 1 93 ? 8.025 2.168 2.189 1.00 88.31 93 GLY A O 1
ATOM 776 N N . ILE A 1 94 ? 8.255 1.010 0.283 1.00 87.56 94 ILE A N 1
ATOM 777 C CA . ILE A 1 94 ? 6.939 0.367 0.381 1.00 87.56 94 ILE A CA 1
ATOM 778 C C . ILE A 1 94 ? 6.816 -0.533 1.617 1.00 87.56 94 ILE A C 1
ATOM 780 O O . ILE A 1 94 ? 5.711 -0.762 2.106 1.00 87.56 94 ILE A O 1
ATOM 784 N N . LYS A 1 95 ? 7.934 -1.044 2.147 1.00 87.44 95 LYS A N 1
ATOM 785 C CA . LYS A 1 95 ? 7.923 -1.898 3.336 1.00 87.44 95 LYS A CA 1
A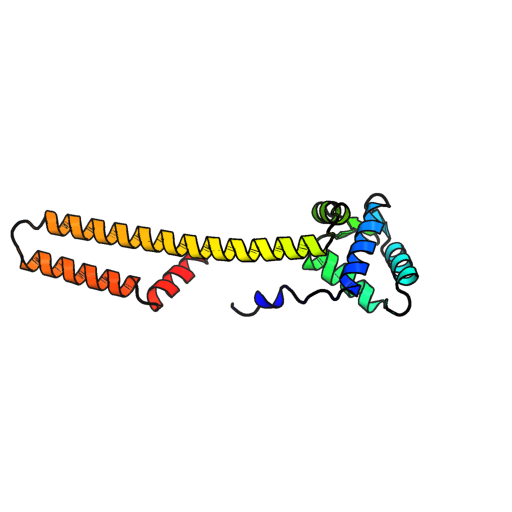TOM 786 C C . LYS A 1 95 ? 7.513 -1.094 4.568 1.00 87.44 95 LYS A C 1
ATOM 788 O O . LYS A 1 95 ? 6.564 -1.496 5.240 1.00 87.44 95 LYS A O 1
ATOM 793 N N . GLY A 1 96 ? 8.159 0.050 4.804 1.00 85.00 96 GLY A N 1
ATOM 794 C CA . GLY A 1 96 ? 7.788 0.964 5.888 1.00 85.00 96 GLY A CA 1
ATOM 795 C C . GLY A 1 96 ? 6.337 1.421 5.761 1.00 85.00 96 GLY A C 1
ATOM 796 O O . GLY A 1 96 ? 5.566 1.325 6.711 1.00 85.00 96 GLY A O 1
ATOM 797 N N . TYR A 1 97 ? 5.909 1.761 4.543 1.00 88.00 97 TYR A N 1
ATOM 798 C CA . TYR A 1 97 ? 4.516 2.124 4.277 1.00 88.00 97 TYR A CA 1
ATOM 799 C C . TYR A 1 97 ? 3.509 1.028 4.669 1.00 88.00 97 TYR A C 1
ATOM 801 O O . TYR A 1 97 ? 2.466 1.300 5.269 1.00 88.00 97 TYR A O 1
ATOM 809 N N . ILE A 1 98 ? 3.806 -0.235 4.350 1.00 84.50 98 ILE A N 1
ATOM 810 C CA . ILE A 1 98 ? 2.949 -1.370 4.712 1.00 84.50 98 ILE A CA 1
ATOM 811 C C . ILE A 1 98 ? 2.917 -1.579 6.231 1.00 84.50 98 ILE A C 1
ATOM 813 O O . ILE A 1 98 ? 1.853 -1.890 6.779 1.00 84.50 98 ILE A O 1
ATOM 817 N N . GLU A 1 99 ? 4.054 -1.418 6.908 1.00 84.25 99 GLU A N 1
ATOM 818 C CA . GLU A 1 99 ? 4.158 -1.523 8.365 1.00 84.25 99 GLU A CA 1
ATOM 819 C C . GLU A 1 99 ? 3.378 -0.404 9.070 1.00 84.25 99 GLU A C 1
ATOM 821 O O . GLU A 1 99 ? 2.586 -0.693 9.971 1.00 84.25 99 GLU A O 1
ATOM 826 N N . ASP A 1 100 ? 3.470 0.830 8.582 1.00 84.50 100 ASP A N 1
ATOM 827 C CA . ASP A 1 100 ? 2.697 1.969 9.082 1.00 84.50 100 ASP A CA 1
ATOM 828 C C . ASP A 1 100 ? 1.192 1.763 8.906 1.00 84.50 100 ASP A C 1
ATOM 830 O O . ASP A 1 100 ? 0.404 1.982 9.832 1.00 84.50 100 ASP A O 1
ATOM 834 N N . LEU A 1 101 ? 0.765 1.288 7.731 1.00 82.69 101 LEU A N 1
ATOM 835 C CA . LEU A 1 101 ? -0.636 0.935 7.497 1.00 82.69 101 LEU A CA 1
ATOM 836 C C . LEU A 1 101 ? -1.103 -0.154 8.464 1.00 82.69 101 LEU A C 1
ATOM 838 O O . LEU A 1 101 ? -2.220 -0.091 8.983 1.00 82.69 101 LEU A O 1
ATOM 842 N N . ARG A 1 102 ? -0.261 -1.159 8.723 1.00 77.19 102 ARG A N 1
ATOM 843 C CA . ARG A 1 102 ? -0.573 -2.233 9.670 1.00 77.19 102 ARG A CA 1
ATOM 844 C C . ARG A 1 102 ? -0.722 -1.689 11.088 1.00 77.19 102 ARG A C 1
ATOM 846 O O . ARG A 1 102 ? -1.652 -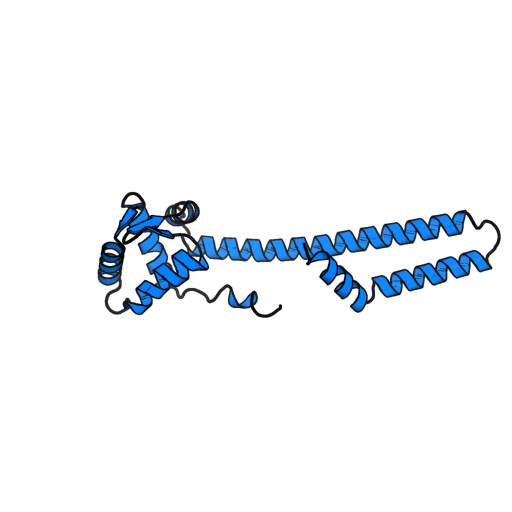2.092 11.792 1.00 77.19 102 ARG A O 1
ATOM 853 N N . GLN A 1 103 ? 0.159 -0.784 11.497 1.00 78.62 103 GLN A N 1
ATOM 854 C CA . GLN A 1 103 ? 0.136 -0.196 12.827 1.00 78.62 103 GLN A CA 1
ATOM 855 C C . GLN A 1 103 ? -1.110 0.675 13.031 1.00 78.62 103 GLN A C 1
ATOM 857 O O . GLN A 1 103 ? -1.812 0.498 14.027 1.00 78.62 103 GLN A O 1
ATOM 862 N N . LYS A 1 104 ? -1.481 1.490 12.033 1.00 80.19 104 LYS A N 1
ATOM 863 C CA . LYS A 1 104 ? -2.734 2.269 12.040 1.00 80.19 104 LYS A CA 1
ATOM 864 C C . LYS A 1 104 ? -3.961 1.384 12.263 1.00 80.19 104 LYS A C 1
ATOM 866 O O . LYS A 1 104 ? -4.750 1.648 13.162 1.00 80.19 104 LYS A O 1
ATOM 871 N N . VAL A 1 105 ? -4.075 0.261 11.547 1.00 76.81 105 VAL A N 1
ATOM 872 C CA . VAL A 1 105 ? -5.196 -0.687 11.726 1.00 76.81 105 VAL A CA 1
ATOM 873 C C . VAL A 1 105 ? -5.231 -1.284 13.141 1.00 76.81 105 VAL A C 1
ATOM 875 O O . VAL A 1 105 ? -6.308 -1.519 13.703 1.00 76.81 105 VAL A O 1
ATOM 878 N N . ILE A 1 106 ? -4.067 -1.565 13.734 1.00 75.94 106 ILE A N 1
ATOM 879 C CA . ILE A 1 106 ? -3.973 -2.072 15.109 1.00 75.94 106 ILE A CA 1
ATOM 880 C C . ILE A 1 106 ? -4.440 -1.008 16.103 1.00 75.94 106 ILE A C 1
ATOM 882 O O . ILE A 1 106 ? -5.208 -1.323 17.019 1.00 75.94 106 ILE A O 1
ATOM 886 N N . ASP A 1 107 ? -4.000 0.230 15.927 1.00 74.75 107 ASP A N 1
ATOM 887 C CA . ASP A 1 107 ? -4.313 1.316 16.845 1.00 74.75 107 ASP A CA 1
ATOM 888 C C . ASP A 1 107 ? -5.772 1.760 16.719 1.00 74.75 107 ASP A C 1
ATOM 890 O O . ASP A 1 107 ? -6.449 1.860 17.742 1.00 74.75 107 ASP A O 1
ATOM 894 N N . ASP A 1 108 ? -6.332 1.821 15.512 1.00 71.62 108 ASP A N 1
ATOM 895 C CA . ASP A 1 108 ? -7.767 2.038 15.285 1.00 71.62 108 ASP A CA 1
ATOM 896 C C . ASP A 1 108 ? -8.616 0.974 15.988 1.00 71.62 108 ASP A C 1
ATOM 898 O O . ASP A 1 108 ? -9.640 1.263 16.618 1.00 71.62 108 ASP A O 1
ATOM 902 N N . LYS A 1 109 ? -8.170 -0.287 15.962 1.00 71.94 109 LYS A N 1
ATOM 903 C CA . LYS A 1 109 ? -8.847 -1.380 16.668 1.00 71.94 109 LYS A CA 1
ATOM 904 C C . LYS A 1 109 ? -8.764 -1.222 18.189 1.00 71.94 109 LYS A C 1
ATOM 906 O O . LYS A 1 109 ? -9.729 -1.568 18.883 1.00 71.94 109 LYS A O 1
ATOM 911 N N . LYS A 1 110 ? -7.648 -0.715 18.727 1.00 71.50 110 LYS A N 1
ATOM 912 C CA . LYS A 1 110 ? -7.519 -0.385 20.158 1.00 71.50 110 LYS A CA 1
ATOM 913 C C . LYS A 1 110 ? -8.425 0.791 20.526 1.00 71.50 110 LYS A C 1
ATOM 915 O O . LYS A 1 110 ? -9.165 0.674 21.503 1.00 71.50 110 LYS A O 1
ATOM 920 N N . ILE A 1 111 ? -8.434 1.860 19.728 1.00 66.44 111 ILE A N 1
ATOM 921 C CA . ILE A 1 111 ? -9.283 3.044 19.917 1.00 66.44 111 ILE A CA 1
ATOM 922 C C . ILE A 1 111 ? -10.759 2.641 19.898 1.00 66.44 111 ILE A C 1
ATOM 924 O O . ILE A 1 111 ? -11.497 2.970 20.824 1.00 66.44 111 ILE A O 1
ATOM 928 N N . ALA A 1 112 ? -11.189 1.832 18.928 1.00 65.38 112 ALA A N 1
ATOM 929 C CA . ALA A 1 112 ? -12.557 1.323 18.871 1.00 65.38 112 ALA A CA 1
ATOM 930 C C . ALA A 1 112 ? -12.928 0.498 20.118 1.00 65.38 112 ALA A C 1
ATOM 932 O O . ALA A 1 112 ? -14.039 0.609 20.639 1.00 65.38 112 ALA A O 1
ATOM 933 N N . LYS A 1 113 ? -11.999 -0.314 20.644 1.00 62.34 113 LYS A N 1
ATOM 934 C CA . LYS A 1 113 ? -12.214 -1.080 21.884 1.00 62.34 113 LYS A CA 1
ATOM 935 C C . LYS A 1 113 ? -12.338 -0.162 23.107 1.00 62.34 113 LYS A C 1
ATOM 937 O O . LYS A 1 113 ? -13.185 -0.414 23.964 1.00 62.34 113 LYS A O 1
ATOM 942 N N . LEU A 1 114 ? -11.523 0.890 23.181 1.00 57.91 114 LEU A N 1
ATOM 943 C CA . LEU A 1 114 ? -11.572 1.893 24.247 1.00 57.91 114 LEU A CA 1
ATOM 944 C C . LEU A 1 114 ? -12.859 2.724 24.189 1.00 57.91 114 LEU A C 1
ATOM 946 O O . LEU A 1 114 ? -13.504 2.888 25.223 1.00 57.91 114 LEU A O 1
ATOM 950 N N . LYS A 1 115 ? -13.290 3.154 22.996 1.00 60.09 115 LYS A N 1
ATOM 951 C CA . LYS A 1 115 ? -14.546 3.893 22.788 1.00 60.09 115 LYS A CA 1
ATOM 952 C C . LYS A 1 115 ? -15.748 3.086 23.278 1.00 60.09 115 LYS A C 1
ATOM 954 O O . LYS A 1 115 ? -16.521 3.590 24.079 1.00 60.09 115 LYS A O 1
ATOM 959 N N . ILE A 1 116 ? -15.837 1.798 22.926 1.00 61.94 116 ILE A N 1
ATOM 960 C CA . ILE A 1 116 ? -16.897 0.905 23.435 1.00 61.94 116 ILE A CA 1
ATOM 961 C C . ILE A 1 116 ? -16.874 0.825 24.970 1.00 61.94 116 ILE A C 1
ATOM 963 O O . ILE A 1 116 ? -17.927 0.873 25.607 1.00 61.94 116 ILE A O 1
ATOM 967 N N . ARG A 1 117 ? -15.687 0.710 25.584 1.00 57.97 117 ARG A N 1
ATOM 968 C CA . ARG A 1 117 ? -15.555 0.644 27.048 1.00 57.97 117 ARG A CA 1
ATOM 969 C C . ARG A 1 117 ? -16.000 1.949 27.717 1.00 57.97 117 ARG A C 1
ATOM 971 O O . ARG A 1 117 ? -16.702 1.889 28.721 1.00 57.97 117 ARG A O 1
ATOM 978 N N . SER A 1 118 ? -15.641 3.095 27.139 1.00 52.16 118 SER A N 1
ATOM 979 C CA . SER A 1 118 ? -16.057 4.424 27.603 1.00 52.16 118 SER A CA 1
ATOM 980 C C . SER A 1 118 ? -17.572 4.622 27.481 1.00 52.16 118 SER A C 1
ATOM 982 O O . SER A 1 118 ? -18.210 4.983 28.466 1.00 52.16 118 SER A O 1
ATOM 984 N N . THR A 1 119 ? -18.177 4.280 26.338 1.00 62.22 119 THR A N 1
ATOM 985 C CA . THR A 1 119 ? -19.635 4.363 26.144 1.00 62.22 119 THR A CA 1
ATOM 986 C C . THR A 1 119 ? -20.382 3.464 27.128 1.00 62.22 119 THR A C 1
ATOM 988 O O . THR A 1 119 ? -21.341 3.903 27.749 1.00 62.22 119 THR A O 1
ATOM 991 N N . THR A 1 120 ? -19.898 2.238 27.351 1.00 62.38 120 THR A N 1
ATOM 992 C CA . THR A 1 120 ? -20.508 1.319 28.326 1.00 62.38 120 THR A CA 1
ATOM 993 C C . THR A 1 120 ? -20.429 1.886 29.749 1.00 62.38 120 THR A C 1
ATOM 995 O O . THR A 1 120 ? -21.401 1.807 30.494 1.00 62.38 120 THR A O 1
ATOM 998 N N . ALA A 1 121 ? -19.299 2.493 30.128 1.00 63.19 121 ALA A N 1
ATOM 999 C CA . ALA A 1 121 ? -19.140 3.126 31.436 1.00 63.19 121 ALA A CA 1
ATOM 1000 C C . ALA A 1 121 ? -20.072 4.337 31.615 1.00 63.19 121 ALA A C 1
ATOM 1002 O O . ALA A 1 121 ? -20.688 4.471 32.669 1.00 63.19 121 ALA A O 1
ATOM 1003 N N . ALA A 1 122 ? -20.234 5.169 30.581 1.00 63.66 122 ALA A N 1
ATOM 1004 C CA . ALA A 1 122 ? -21.155 6.305 30.601 1.00 63.66 122 ALA A CA 1
ATOM 1005 C C . ALA A 1 122 ? -22.624 5.861 30.744 1.00 63.66 122 ALA A C 1
ATOM 1007 O O . ALA A 1 122 ? -23.365 6.442 31.534 1.00 63.66 122 ALA A O 1
ATOM 1008 N N . THR A 1 123 ? -23.036 4.796 30.045 1.00 64.44 123 THR A N 1
ATOM 1009 C CA . THR A 1 123 ? -24.390 4.228 30.169 1.00 64.44 123 THR A CA 1
ATOM 1010 C C . THR A 1 123 ? -24.634 3.603 31.544 1.00 64.44 123 THR A C 1
ATOM 1012 O O . THR A 1 123 ? -25.714 3.754 32.105 1.00 64.44 123 THR A O 1
ATOM 1015 N N . ILE A 1 124 ? -23.642 2.922 32.128 1.00 68.06 124 ILE A N 1
ATOM 1016 C CA . ILE A 1 124 ? -23.769 2.397 33.497 1.00 68.06 124 ILE A CA 1
ATOM 1017 C C . ILE A 1 124 ? -23.895 3.555 34.495 1.00 68.06 124 ILE A C 1
ATOM 1019 O O . ILE A 1 124 ? -24.768 3.517 35.360 1.00 68.06 124 ILE A O 1
ATOM 1023 N N . ALA A 1 125 ? -23.075 4.600 34.358 1.00 66.69 125 ALA A N 1
ATOM 1024 C CA . ALA A 1 125 ? -23.125 5.768 35.234 1.00 66.69 125 ALA A CA 1
ATOM 1025 C C . ALA A 1 125 ? -24.480 6.492 35.165 1.00 66.69 125 ALA A C 1
ATOM 1027 O O . ALA A 1 125 ? -25.023 6.859 36.207 1.00 66.69 125 ALA A O 1
ATOM 1028 N N . SER A 1 126 ? -25.065 6.647 33.971 1.00 68.94 126 SER A N 1
ATOM 1029 C CA . SER A 1 126 ? -26.385 7.269 33.827 1.00 68.94 126 SER A CA 1
ATOM 1030 C C . SER A 1 126 ? -27.494 6.427 34.463 1.00 68.94 126 SER A C 1
ATOM 1032 O O . SER A 1 126 ? -28.314 6.967 35.203 1.00 68.94 126 SER A O 1
ATOM 1034 N N . VAL A 1 127 ? -27.487 5.103 34.266 1.00 68.06 127 VAL A N 1
ATOM 1035 C CA . VAL A 1 127 ? -28.463 4.188 34.884 1.00 68.06 127 VAL A CA 1
ATOM 1036 C C . VAL A 1 127 ? -28.361 4.225 36.412 1.00 68.06 127 VAL A C 1
ATOM 1038 O O . VAL A 1 127 ? -29.376 4.389 37.089 1.00 68.06 127 VAL A O 1
ATOM 1041 N N . VAL A 1 128 ? -27.145 4.151 36.966 1.00 71.44 128 VAL A N 1
ATOM 1042 C CA . VAL A 1 128 ? -26.909 4.239 38.420 1.00 71.44 128 VAL A CA 1
ATOM 1043 C C . VAL A 1 128 ? -27.350 5.596 38.981 1.00 71.44 128 VAL A C 1
ATOM 1045 O O . VAL A 1 128 ? -27.949 5.644 40.060 1.00 71.44 128 VAL A O 1
ATOM 1048 N N . GLY A 1 129 ? -27.113 6.686 38.243 1.00 70.75 129 GLY A N 1
ATOM 1049 C CA . GLY A 1 129 ? -27.555 8.032 38.613 1.00 70.75 129 GLY A CA 1
ATOM 1050 C C . GLY A 1 129 ? -29.078 8.145 38.711 1.00 70.75 129 GLY A C 1
ATOM 1051 O O . GLY A 1 129 ? -29.597 8.623 39.719 1.00 70.75 129 GLY A O 1
ATOM 1052 N N . VAL A 1 130 ? -29.801 7.630 37.711 1.00 71.25 130 VAL A N 1
ATOM 1053 C CA . VAL A 1 130 ? -31.273 7.627 37.691 1.00 71.25 130 VAL A CA 1
ATOM 1054 C C . VAL A 1 130 ? -31.839 6.806 38.855 1.00 71.25 130 VAL A C 1
ATOM 1056 O O . VAL A 1 130 ? -32.725 7.276 39.566 1.00 71.25 130 VAL A O 1
ATOM 1059 N N . ILE A 1 131 ? -31.299 5.611 39.111 1.00 70.31 131 ILE A N 1
ATOM 1060 C CA . ILE A 1 131 ? -31.755 4.751 40.217 1.00 70.31 131 ILE A CA 1
ATOM 1061 C C . ILE A 1 131 ? -31.533 5.434 41.572 1.00 70.31 131 ILE A C 1
ATOM 1063 O O . ILE A 1 131 ? -32.441 5.464 42.404 1.00 70.31 131 ILE A O 1
ATOM 1067 N N . SER A 1 132 ? -30.354 6.024 41.783 1.00 68.94 132 SER A N 1
ATOM 1068 C CA . SER A 1 132 ? -30.021 6.735 43.026 1.00 68.94 132 SER A CA 1
ATOM 1069 C C . SER A 1 132 ? -30.969 7.910 43.283 1.00 68.94 132 SER A C 1
ATOM 1071 O O . SER A 1 132 ? -31.416 8.106 44.412 1.00 68.94 132 SER A O 1
ATOM 1073 N N . PHE A 1 133 ? -31.338 8.650 42.233 1.00 71.56 133 PHE A N 1
ATOM 1074 C CA . PHE A 1 133 ? -32.302 9.748 42.316 1.00 71.56 133 PHE A CA 1
ATOM 1075 C C . PHE A 1 133 ? -33.696 9.268 42.752 1.00 71.56 133 PHE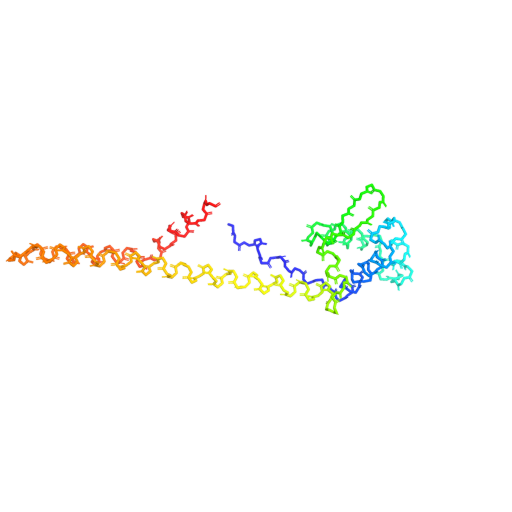 A C 1
ATOM 1077 O O . PHE A 1 133 ? -34.272 9.817 43.693 1.00 71.56 133 PHE A O 1
ATOM 1084 N N . PHE A 1 134 ? -34.216 8.193 42.148 1.00 67.06 134 PHE A N 1
ATOM 1085 C CA . PHE A 1 134 ? -35.524 7.634 42.514 1.00 67.06 134 PHE A CA 1
ATOM 1086 C C . PHE A 1 134 ? -35.554 7.035 43.929 1.00 67.06 134 PHE A C 1
ATOM 1088 O O . PHE A 1 134 ? -36.545 7.196 44.645 1.00 67.06 134 PHE A O 1
ATOM 1095 N N . ILE A 1 135 ? -34.469 6.393 44.376 1.00 68.19 135 ILE A N 1
ATOM 1096 C CA . ILE A 1 135 ? -34.344 5.891 45.756 1.00 68.19 135 ILE A CA 1
ATOM 1097 C C . ILE A 1 135 ? -34.369 7.044 46.768 1.00 68.19 135 ILE A C 1
ATOM 1099 O O . ILE A 1 135 ? -34.951 6.901 47.847 1.00 68.19 135 ILE A O 1
ATOM 1103 N N . ASN A 1 136 ? -33.763 8.184 46.424 1.00 68.31 136 ASN A N 1
ATOM 1104 C CA . ASN A 1 136 ? -33.712 9.351 47.300 1.00 68.31 136 ASN A CA 1
ATOM 1105 C C . ASN A 1 136 ? -35.078 10.060 47.400 1.00 68.31 136 ASN A C 1
ATOM 1107 O O . ASN A 1 136 ? -35.482 10.475 48.482 1.00 68.31 136 ASN A O 1
ATOM 1111 N N . ILE A 1 137 ? -35.836 10.126 46.297 1.00 66.31 137 ILE A N 1
ATOM 1112 C CA . ILE A 1 137 ? -37.186 10.725 46.271 1.00 66.31 137 ILE A CA 1
ATOM 1113 C C . ILE A 1 137 ? -38.228 9.856 46.985 1.00 66.31 137 ILE A C 1
ATOM 1115 O O . ILE A 1 137 ? -39.160 10.381 47.590 1.00 66.31 137 ILE A O 1
ATOM 1119 N N . THR A 1 138 ? -38.082 8.529 46.974 1.00 63.69 138 THR A N 1
ATOM 1120 C CA . THR A 1 138 ? -39.064 7.584 47.552 1.00 63.69 138 THR A CA 1
ATOM 1121 C C . THR A 1 138 ? -38.976 7.453 49.084 1.00 63.69 138 THR A C 1
ATOM 1123 O O . THR A 1 138 ? -39.201 6.384 49.659 1.00 63.69 138 THR A O 1
ATOM 1126 N N . SER A 1 139 ? -38.660 8.567 49.754 1.00 52.00 139 SER A N 1
ATOM 1127 C CA . SER A 1 139 ? -38.587 8.752 51.206 1.00 52.00 139 SER A CA 1
ATOM 1128 C C . SER A 1 139 ? -39.691 7.990 51.957 1.00 52.00 139 SER A C 1
ATOM 1130 O O . SER A 1 139 ? -40.873 8.310 51.866 1.00 52.00 139 SER A O 1
ATOM 1132 N N . GLY A 1 140 ? -39.286 6.949 52.693 1.00 61.41 140 GLY A N 1
ATOM 1133 C CA . GLY A 1 140 ? -40.120 6.240 53.670 1.00 61.41 140 GLY A CA 1
ATOM 1134 C C . GLY A 1 140 ? -40.661 4.864 53.263 1.00 61.41 140 GLY A C 1
ATOM 1135 O O . GLY A 1 140 ? -40.947 4.067 54.153 1.00 61.41 140 GLY A O 1
ATOM 1136 N N . ASN A 1 141 ? -40.757 4.514 51.972 1.00 72.00 141 ASN A N 1
ATOM 1137 C CA . ASN A 1 141 ? -41.347 3.226 51.571 1.00 72.00 141 ASN A CA 1
ATOM 1138 C C . ASN A 1 141 ? -40.295 2.207 51.105 1.00 72.00 141 ASN A C 1
ATOM 1140 O O . ASN A 1 141 ? -39.937 2.134 49.927 1.00 72.00 141 ASN A O 1
ATOM 1144 N N . ASN A 1 142 ? -39.826 1.376 52.042 1.00 71.50 142 ASN A N 1
ATOM 1145 C CA . ASN A 1 142 ? -38.799 0.363 51.782 1.00 71.50 142 ASN A CA 1
ATOM 1146 C C . ASN A 1 142 ? -39.171 -0.597 50.638 1.00 71.50 142 ASN A C 1
ATOM 1148 O O . ASN A 1 142 ? -38.287 -0.976 49.875 1.00 71.50 142 ASN A O 1
ATOM 1152 N N . LYS A 1 143 ? -40.457 -0.935 50.441 1.00 73.62 143 LYS A N 1
ATOM 1153 C CA . LYS A 1 143 ? -40.884 -1.791 49.314 1.00 73.62 143 LYS A CA 1
ATOM 1154 C C . LYS A 1 143 ? -40.574 -1.159 47.956 1.00 73.62 143 LYS A C 1
ATOM 1156 O O . LYS A 1 143 ? -40.104 -1.851 47.059 1.00 73.62 143 LYS A O 1
ATOM 1161 N N . ILE A 1 144 ? -40.789 0.148 47.816 1.00 67.38 144 ILE A N 1
ATOM 1162 C CA . ILE A 1 144 ? -40.535 0.872 46.564 1.00 67.38 144 ILE A CA 1
ATOM 1163 C C . ILE A 1 144 ? -39.026 0.950 46.295 1.00 67.38 144 ILE A C 1
ATOM 1165 O O . ILE A 1 144 ? -38.589 0.689 45.176 1.00 67.38 144 ILE A O 1
ATOM 1169 N N . LYS A 1 145 ? -38.213 1.188 47.333 1.00 66.88 145 LYS A N 1
ATOM 1170 C CA . LYS A 1 145 ? -36.743 1.164 47.226 1.00 66.88 145 LYS A CA 1
ATOM 1171 C C . LYS A 1 145 ? -36.212 -0.194 46.751 1.00 66.88 145 LYS A C 1
ATOM 1173 O O . LYS A 1 145 ? -35.357 -0.237 45.870 1.00 66.88 145 LYS A O 1
ATOM 1178 N N . TYR A 1 146 ? -36.753 -1.299 47.275 1.00 71.12 146 TYR A N 1
ATOM 1179 C CA . TYR A 1 146 ? -36.382 -2.649 46.834 1.00 71.12 146 TYR A CA 1
ATOM 1180 C C . TYR A 1 146 ? -36.740 -2.911 45.367 1.00 71.12 146 TYR A C 1
ATOM 1182 O O . TYR A 1 146 ? -35.926 -3.486 44.648 1.00 71.12 146 TYR A O 1
ATOM 1190 N N . ILE A 1 147 ? -37.909 -2.453 44.905 1.00 74.00 147 ILE A N 1
ATOM 1191 C CA . ILE A 1 147 ? -38.333 -2.594 43.502 1.00 74.00 147 ILE A CA 1
ATOM 1192 C C . ILE A 1 147 ? -37.372 -1.846 42.566 1.00 74.00 147 ILE A C 1
ATOM 1194 O O . ILE A 1 147 ? -36.906 -2.427 41.587 1.00 74.00 147 ILE A O 1
ATOM 1198 N N . PHE A 1 148 ? -37.006 -0.600 42.884 1.00 69.69 148 PHE A N 1
ATOM 1199 C CA . PHE A 1 148 ? -36.047 0.164 42.074 1.00 69.69 148 PHE A CA 1
ATOM 1200 C C . PHE A 1 148 ? -34.640 -0.448 42.079 1.00 69.69 148 PHE A C 1
ATOM 1202 O O . PHE A 1 148 ? -33.999 -0.489 41.028 1.00 69.69 148 PHE A O 1
ATOM 1209 N N . CYS A 1 149 ? -34.177 -0.993 43.209 1.00 70.75 149 CYS A N 1
ATOM 1210 C CA . CYS A 1 149 ? -32.929 -1.763 43.256 1.00 70.75 149 CYS A CA 1
ATOM 1211 C C . CYS A 1 149 ? -32.985 -3.016 42.368 1.00 70.75 149 CYS A C 1
ATOM 1213 O O . CYS A 1 149 ? -32.024 -3.297 41.654 1.00 70.75 149 CYS A O 1
ATOM 1215 N N . PHE A 1 150 ? -34.101 -3.752 42.373 1.00 74.56 150 PHE A N 1
ATOM 1216 C CA . PHE A 1 150 ? -34.268 -4.956 41.551 1.00 74.56 150 PHE A CA 1
ATOM 1217 C C . PHE A 1 150 ? -34.286 -4.636 40.054 1.00 74.56 150 PHE A C 1
ATOM 1219 O O . PHE A 1 150 ? -33.590 -5.284 39.274 1.00 74.56 150 PHE A O 1
ATOM 1226 N N . ILE A 1 151 ? -35.031 -3.600 39.657 1.00 74.38 151 ILE A N 1
ATOM 1227 C CA . ILE A 1 151 ? -35.066 -3.108 38.273 1.00 74.38 151 ILE A CA 1
ATOM 1228 C C . ILE A 1 151 ? -33.671 -2.639 37.850 1.00 74.38 151 ILE A C 1
ATOM 1230 O O . ILE A 1 151 ? -33.207 -2.972 36.762 1.00 74.38 151 ILE A O 1
ATOM 1234 N N . GLY A 1 152 ? -32.967 -1.926 38.729 1.00 70.44 152 GLY A N 1
ATOM 1235 C CA . GLY A 1 152 ? -31.606 -1.471 38.482 1.00 70.44 152 GLY A CA 1
ATOM 1236 C C . GLY A 1 152 ? -30.614 -2.610 38.265 1.00 70.44 152 GLY A C 1
ATOM 1237 O O . GLY A 1 152 ? -29.878 -2.607 37.279 1.00 70.44 152 GLY A O 1
ATOM 1238 N N . ALA A 1 153 ? -30.636 -3.615 39.141 1.00 71.81 153 ALA A N 1
ATOM 1239 C CA . ALA A 1 153 ? -29.807 -4.810 39.019 1.00 71.81 153 ALA A CA 1
ATOM 1240 C C . ALA A 1 153 ? -30.140 -5.615 37.752 1.00 71.81 153 ALA A C 1
ATOM 1242 O O . ALA A 1 153 ? -29.231 -6.106 37.084 1.00 71.81 153 ALA A O 1
ATOM 1243 N N . PHE A 1 154 ? -31.421 -5.702 37.380 1.00 74.06 154 PHE A N 1
ATOM 1244 C CA . PHE A 1 154 ? -31.863 -6.360 36.152 1.00 74.06 154 PHE A CA 1
ATOM 1245 C C . PHE A 1 154 ? -31.361 -5.631 34.898 1.00 74.06 154 PHE A C 1
ATOM 1247 O O . PHE A 1 154 ? -30.775 -6.261 34.019 1.00 74.06 154 PHE A O 1
ATOM 1254 N N . ILE A 1 155 ? -31.508 -4.303 34.831 1.00 70.31 155 ILE A N 1
ATOM 1255 C CA . ILE A 1 155 ? -31.011 -3.487 33.712 1.00 70.31 155 ILE A CA 1
ATOM 1256 C C . ILE A 1 155 ? -29.482 -3.585 33.607 1.00 70.31 155 ILE A C 1
ATOM 1258 O O . ILE A 1 155 ? -28.961 -3.760 32.505 1.00 70.31 155 ILE A O 1
ATOM 1262 N N . LEU A 1 156 ? -28.756 -3.550 34.733 1.00 68.00 156 LEU A N 1
ATOM 1263 C CA . LEU A 1 156 ? -27.307 -3.785 34.753 1.00 68.00 156 LEU A CA 1
ATOM 1264 C C . LEU A 1 156 ? -26.946 -5.191 34.261 1.00 68.00 156 LEU A C 1
ATOM 1266 O O . LEU A 1 156 ? -26.022 -5.333 33.464 1.00 68.00 156 LEU A O 1
ATOM 1270 N N . GLY A 1 157 ? -27.677 -6.219 34.696 1.00 70.00 157 GLY A N 1
ATOM 1271 C CA . GLY A 1 157 ? -27.478 -7.601 34.258 1.00 70.00 157 GLY A CA 1
ATOM 1272 C C . GLY A 1 157 ? -27.681 -7.766 32.751 1.00 70.00 157 GLY A C 1
ATOM 1273 O O . GLY A 1 157 ? -26.845 -8.365 32.075 1.00 70.00 157 GLY A O 1
ATOM 1274 N N . VAL A 1 158 ? -28.735 -7.157 32.200 1.00 68.19 158 VAL A N 1
ATOM 1275 C CA . VAL A 1 158 ? -29.008 -7.149 30.758 1.00 68.19 158 VAL A CA 1
ATOM 1276 C C . VAL A 1 158 ? -27.926 -6.377 29.998 1.00 68.19 158 VAL A C 1
ATOM 1278 O O . VAL A 1 158 ? -27.402 -6.903 29.020 1.00 68.19 158 VAL A O 1
ATOM 1281 N N . LEU A 1 159 ? -27.513 -5.191 30.457 1.00 62.22 159 LEU A N 1
ATOM 1282 C CA . LEU A 1 159 ? -26.448 -4.391 29.826 1.00 62.22 159 LEU A CA 1
ATOM 1283 C C . LEU A 1 159 ? -25.072 -5.074 29.862 1.00 62.22 159 LEU A C 1
ATOM 1285 O O . LEU A 1 159 ? -24.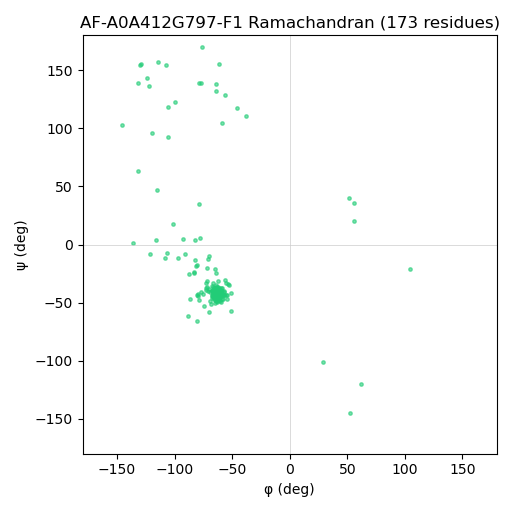274 -4.928 28.933 1.00 62.22 159 LEU A O 1
ATOM 1289 N N . LEU A 1 160 ? -24.776 -5.819 30.928 1.00 63.00 160 LEU A N 1
ATOM 1290 C CA . LEU A 1 160 ? -23.523 -6.558 31.076 1.00 63.00 160 LEU A CA 1
ATOM 1291 C C . LEU A 1 160 ? -23.528 -7.894 30.328 1.00 63.00 160 LEU A C 1
ATOM 1293 O O . LEU A 1 160 ? -22.441 -8.406 30.034 1.00 63.00 160 LEU A O 1
ATOM 1297 N N . SER A 1 161 ? -24.706 -8.417 29.976 1.00 63.09 161 SER A N 1
ATOM 1298 C CA . SER A 1 161 ? -24.847 -9.642 29.195 1.00 63.09 161 SER A CA 1
ATOM 1299 C C . SER A 1 161 ? -24.262 -9.486 27.781 1.00 63.09 161 SER A C 1
ATOM 1301 O O . SER A 1 161 ? -24.432 -8.472 27.096 1.00 63.09 161 SER A O 1
ATOM 1303 N N . ASP A 1 162 ? -23.550 -10.517 27.325 1.00 54.72 162 ASP A N 1
ATOM 1304 C CA . ASP A 1 162 ? -22.955 -10.584 25.986 1.00 54.72 162 ASP A CA 1
ATOM 1305 C C . ASP A 1 162 ? -23.922 -10.324 24.809 1.00 54.72 162 ASP A C 1
ATOM 1307 O O . ASP A 1 162 ? -23.489 -9.702 23.827 1.00 54.72 162 ASP A O 1
ATOM 1311 N N . PRO A 1 163 ? -25.215 -10.718 24.845 1.00 55.72 163 PRO A N 1
ATOM 1312 C CA . PRO A 1 163 ? -26.142 -10.386 23.762 1.00 55.72 163 PRO A CA 1
ATOM 1313 C C . PRO A 1 163 ? -26.419 -8.878 23.628 1.00 55.72 163 PRO A C 1
ATOM 1315 O O . PRO A 1 163 ? -26.437 -8.377 22.502 1.00 55.72 163 PRO A O 1
ATOM 1318 N N . ALA A 1 164 ? -26.542 -8.123 24.726 1.00 55.09 164 ALA A N 1
ATOM 1319 C CA . ALA A 1 164 ? -26.784 -6.676 24.665 1.00 55.09 164 ALA A CA 1
ATOM 1320 C C . ALA A 1 164 ? -25.554 -5.903 24.165 1.00 55.09 164 ALA A C 1
ATOM 1322 O O . ALA A 1 164 ? -25.672 -5.019 23.313 1.00 55.09 164 ALA A O 1
ATOM 1323 N N . LYS A 1 165 ? -24.349 -6.301 24.596 1.00 56.03 165 LYS A N 1
ATOM 1324 C CA . LYS A 1 165 ? -23.085 -5.756 24.065 1.00 56.03 165 LYS A CA 1
ATOM 1325 C C . LYS A 1 165 ? -22.958 -5.966 22.558 1.00 56.03 165 LYS A C 1
ATOM 1327 O O . LYS A 1 165 ? -22.443 -5.097 21.857 1.00 56.03 165 LYS A O 1
ATOM 1332 N N . ASN A 1 166 ? -23.427 -7.103 22.044 1.00 56.31 166 ASN A N 1
ATOM 1333 C CA . ASN A 1 166 ? -23.428 -7.385 20.609 1.00 56.31 166 ASN A CA 1
ATOM 1334 C C . ASN A 1 166 ? -24.483 -6.575 19.840 1.00 56.31 166 ASN A C 1
ATOM 1336 O O . ASN A 1 166 ? -24.215 -6.201 18.698 1.00 56.31 166 ASN A O 1
ATOM 1340 N N . LEU A 1 167 ? -25.633 -6.274 20.450 1.00 53.06 167 LEU A N 1
ATOM 1341 C CA . LEU A 1 167 ? -26.676 -5.430 19.860 1.00 53.06 167 LEU A CA 1
ATOM 1342 C C . LEU A 1 167 ? -26.223 -3.962 19.758 1.00 53.06 167 LEU A C 1
ATOM 1344 O O . LEU A 1 167 ? -26.257 -3.381 18.678 1.00 53.06 167 LEU A O 1
ATOM 1348 N N . VAL A 1 168 ? -25.676 -3.396 20.840 1.00 51.56 168 VAL A N 1
ATOM 1349 C CA . VAL A 1 168 ? -25.129 -2.022 20.866 1.00 51.56 168 VAL A CA 1
ATOM 1350 C C . VAL A 1 168 ? -23.970 -1.865 19.876 1.00 51.56 168 VAL A C 1
ATOM 1352 O O . VAL A 1 168 ? -23.856 -0.864 19.176 1.00 51.56 168 VAL A O 1
ATOM 1355 N N . LYS A 1 169 ? -23.125 -2.892 19.746 1.00 53.34 169 LYS A N 1
ATOM 1356 C CA . LYS A 1 169 ? -22.010 -2.907 18.789 1.00 53.34 169 LYS A CA 1
ATOM 1357 C C . LYS A 1 169 ? -22.450 -3.050 17.327 1.00 53.34 169 LYS A C 1
ATOM 1359 O O . LYS A 1 169 ? -21.647 -2.752 16.444 1.00 53.34 169 LYS A O 1
ATOM 1364 N N . ARG A 1 170 ? -23.666 -3.547 17.067 1.00 51.56 170 ARG A N 1
ATOM 1365 C CA . ARG A 1 170 ? -24.283 -3.551 15.729 1.00 51.56 170 ARG A CA 1
ATOM 1366 C C . ARG A 1 170 ? -24.866 -2.179 15.399 1.00 51.56 170 ARG A C 1
ATOM 1368 O O . ARG A 1 170 ? -24.565 -1.675 14.331 1.00 51.56 170 ARG A O 1
ATOM 1375 N N . LEU A 1 171 ? -25.572 -1.560 16.343 1.00 47.62 171 LEU A N 1
ATOM 1376 C CA . LEU A 1 171 ? -26.153 -0.223 16.172 1.00 47.62 171 LEU A CA 1
ATOM 1377 C C . LEU A 1 171 ? -25.086 0.872 15.978 1.00 47.62 171 LEU A C 1
ATOM 1379 O O . LEU A 1 171 ? -25.259 1.757 15.158 1.00 47.62 171 LEU A O 1
ATOM 1383 N N . LEU A 1 172 ? -23.935 0.779 16.657 1.00 46.34 172 LEU A N 1
ATOM 1384 C CA . LEU A 1 172 ? -22.811 1.724 16.501 1.00 46.34 172 LEU A CA 1
ATOM 1385 C C . LEU A 1 172 ? -21.947 1.500 15.240 1.00 46.34 172 LEU A C 1
ATOM 1387 O O . LEU A 1 172 ? -20.881 2.100 15.119 1.00 46.34 172 LEU A O 1
ATOM 1391 N N . LYS A 1 173 ? -22.326 0.572 14.355 1.00 47.78 173 LYS A N 1
ATOM 139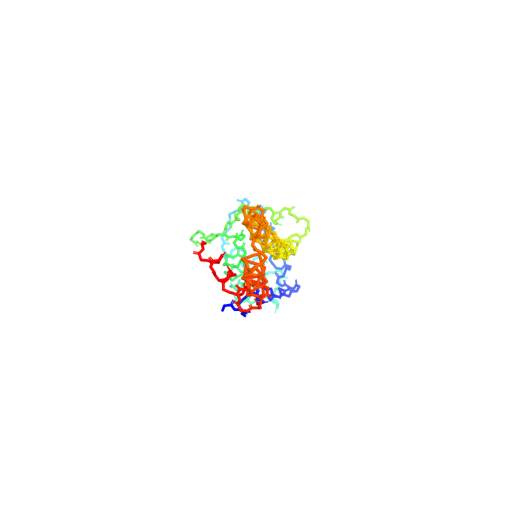2 C CA . LYS A 1 173 ? -21.591 0.239 13.122 1.00 47.78 173 LYS A CA 1
ATOM 1393 C C . LYS A 1 173 ? -22.369 0.552 11.839 1.00 47.78 173 LYS A C 1
ATOM 1395 O O . LYS A 1 173 ? -21.876 0.200 10.772 1.00 47.78 173 LYS A O 1
ATOM 1400 N N . GLU A 1 174 ? -23.555 1.146 11.950 1.00 37.56 174 GLU A N 1
ATOM 1401 C CA . GLU A 1 174 ? -24.421 1.498 10.813 1.00 37.56 174 GLU A CA 1
ATOM 1402 C C . GLU A 1 174 ? -24.370 2.989 10.421 1.00 37.56 174 GLU A C 1
ATOM 1404 O O . GLU A 1 174 ? -25.218 3.444 9.663 1.00 37.56 174 GLU A O 1
ATOM 1409 N N . GLU A 1 175 ? -23.340 3.723 10.850 1.00 33.62 175 GLU A N 1
ATOM 1410 C CA . GLU A 1 175 ? -22.943 5.021 10.269 1.00 33.62 175 GLU A CA 1
ATOM 1411 C C . GLU A 1 175 ? -21.576 4.892 9.586 1.00 33.62 175 GLU A C 1
ATOM 1413 O O . GLU A 1 175 ? -21.387 5.526 8.525 1.00 33.62 175 GLU A O 1
#

Solvent-accessible surface area (backbone atoms only — not comparable to full-atom values): 9743 Å² total; per-residue (Å²): 145,86,70,72,78,75,64,76,65,72,73,70,52,73,65,56,49,51,53,50,41,51,50,41,40,51,33,56,77,47,79,36,55,34,48,47,68,59,54,49,54,53,49,38,70,77,42,44,96,81,45,43,76,70,50,49,48,46,45,52,53,51,42,32,33,68,69,65,48,25,34,45,77,60,87,67,29,35,28,56,31,78,62,21,49,56,31,47,74,37,96,56,24,63,61,44,53,52,51,51,54,52,50,50,56,53,47,52,53,50,50,53,53,49,50,53,51,51,53,52,50,53,54,50,51,52,54,53,49,54,46,53,52,54,51,64,70,48,72,88,44,66,71,59,42,51,50,50,51,50,52,48,52,48,52,51,50,49,60,70,32,69,70,45,51,52,50,54,59,50,66,76,66,76,124

Mean predicted aligned error: 14.1 Å

Foldseek 3Di:
DPPPVVPLPPDDDPVLQVLLLVLLLVCVVVVQKAFLVVSLVVSCVVQVVNDDPVSSCCNVPVPCCPNVNQWDDDPRMIGGDPNSNVLNPDPCHVNVVVVVVVVVVVVVVVVVVVVLVVVLVVVLVVLVVVLVVQLVVVPPDVVSNVVSVVVSVVVVVCSPDPVNSVVVVVVVPPD

Nearest PDB structures (foldseek):
  6v9i-assembly1_C  TM=7.067E-01  e=1.450E-01  Streptococcus sp. 'group G'
  4p5o-assembly1_A  TM=7.181E-01  e=2.405E-01  Homo sapiens
  3rtr-assembly3_C  TM=7.124E-01  e=4.720E-01  Homo sapiens
  8caf-assembly1_H  TM=7.378E-01  e=6.251E-01  Homo sapiens
  3o2p-assembly3_E  TM=6.595E-01  e=3.185E-01  Saccharomyces cerevisiae

pLDDT: mean 75.42, std 15.73, range [31.78, 94.44]